Protein AF-A0A7R8VAT2-F1 (afdb_monomer)

Organism: Timema douglasi (NCBI:txid61478)

Solvent-accessible surface area (backbone atoms only — not comparable to full-atom values): 6509 Å² total; per-residue (Å²): 138,81,87,74,85,66,97,83,66,79,67,98,70,76,67,82,84,64,79,80,82,80,63,100,63,87,84,79,78,52,72,65,64,54,49,73,62,39,42,89,50,66,66,64,44,49,54,51,43,63,74,72,42,71,65,41,35,48,28,36,71,84,59,69,94,75,76,24,61,41,80,32,76,43,80,85,53,37,64,59,50,51,47,52,32,46,53,76,45,54,82,82,42,102,76,48,31,28,77,107

Nearest PDB structures (foldseek):
  3jrx-assembly1_A  TM=8.462E-01  e=5.894E-07  Homo sapiens
  2hjw-assembly1_A  TM=8.481E-01  e=8.189E-07  Homo sapiens
  2yl2-assembly1_A  TM=9.147E-01  e=4.530E-06  Homo sapiens
  5csk-assembly1_B  TM=9.604E-01  e=1.688E-05  Saccharomyces cerevisiae S288C
  1w96-assembly3_C  TM=9.505E-01  e=1.803E-05  Saccharomyces cerevisiae

Radius of gyration: 15.54 Å; Cα contacts (8 Å, |Δi|>4): 96; chains: 1; bounding box: 34×31×36 Å

Sequence (100 aa):
MRWLPLPNRKPAFTTSDLKAHYSGKKIKISSELYKKGCISSIEDGLIAAQKIGFPVMIKASEGGGGKGIRKVEGPEEFPNLFRQVILIFALYMNKNIRFL

Foldseek 3Di:
DDDDDDDDDDDPDDVVPDDDDDDPDDDDDDPVNVVVQWDDDLVVVLVVCVVVDDFWKKAWPDDDDPQQIDTRGDSVCSVVNNVSNCVSPVVDDPGTIHID

Structure (mmCIF, N/CA/C/O backbone):
data_AF-A0A7R8VAT2-F1
#
_entry.id   AF-A0A7R8VAT2-F1
#
loop_
_atom_site.group_PDB
_atom_site.id
_atom_site.type_symbol
_atom_site.label_atom_id
_atom_site.label_alt_id
_atom_site.label_comp_id
_atom_site.label_asym_id
_atom_site.label_entity_id
_atom_site.label_seq_id
_atom_site.pdbx_PDB_ins_code
_atom_site.Cartn_x
_atom_site.Cartn_y
_atom_site.Cartn_z
_atom_site.occupancy
_atom_site.B_iso_or_equiv
_atom_site.auth_seq_id
_atom_site.auth_comp_id
_atom_site.auth_asym_id
_atom_site.auth_atom_id
_atom_site.pdbx_PDB_model_num
ATOM 1 N N . MET A 1 1 ? 5.753 17.909 -2.877 1.00 31.02 1 MET A N 1
ATOM 2 C CA . MET A 1 1 ? 5.540 17.466 -4.273 1.00 31.02 1 MET A CA 1
ATOM 3 C C . MET A 1 1 ? 4.095 17.768 -4.647 1.00 31.02 1 MET A C 1
ATOM 5 O O . MET A 1 1 ? 3.198 17.177 -4.061 1.00 31.02 1 MET A O 1
ATOM 9 N N . ARG A 1 2 ? 3.860 18.769 -5.501 1.00 24.11 2 ARG A N 1
ATOM 10 C CA . ARG A 1 2 ? 2.521 19.236 -5.893 1.00 24.11 2 ARG A CA 1
ATOM 11 C C . ARG A 1 2 ? 2.188 18.557 -7.229 1.00 24.11 2 ARG A C 1
ATOM 13 O O . ARG A 1 2 ? 2.932 18.738 -8.184 1.00 24.11 2 ARG A O 1
ATOM 20 N N . TRP A 1 3 ? 1.158 17.713 -7.268 1.00 32.03 3 TRP A N 1
ATOM 21 C CA . TRP A 1 3 ? 0.699 17.079 -8.509 1.00 32.03 3 TRP A CA 1
ATOM 22 C C . TRP A 1 3 ? 0.027 18.144 -9.382 1.00 32.03 3 TRP A C 1
ATOM 24 O O . TRP A 1 3 ? -0.988 18.708 -8.979 1.00 32.03 3 TRP A O 1
ATOM 34 N N . LEU A 1 4 ? 0.607 18.442 -10.544 1.00 35.88 4 LEU A N 1
ATOM 35 C CA . LEU A 1 4 ? -0.053 19.232 -11.582 1.00 35.88 4 LEU A CA 1
ATOM 36 C C . LEU A 1 4 ? -0.870 18.278 -12.470 1.00 35.88 4 LEU A C 1
ATOM 38 O O . LEU A 1 4 ? -0.339 17.238 -12.869 1.00 35.88 4 LEU A O 1
ATOM 42 N N . PRO A 1 5 ? -2.143 18.581 -12.773 1.00 43.69 5 PRO A N 1
ATOM 43 C CA . PRO A 1 5 ? -2.926 17.774 -13.700 1.00 43.69 5 PRO A CA 1
ATOM 44 C C . PRO A 1 5 ? -2.337 17.876 -15.118 1.00 43.69 5 PRO A C 1
ATOM 46 O O . PRO A 1 5 ? -2.069 18.972 -15.608 1.00 43.69 5 PRO A O 1
ATOM 49 N N . LEU A 1 6 ? -2.121 16.729 -15.772 1.00 50.25 6 LEU A N 1
ATOM 50 C CA . LEU A 1 6 ? -1.694 16.671 -17.174 1.00 50.25 6 LEU A CA 1
ATOM 51 C C . LEU A 1 6 ? -2.895 16.949 -18.098 1.00 50.25 6 LEU A C 1
ATOM 53 O O . LEU A 1 6 ? -3.964 16.380 -17.870 1.00 50.25 6 LEU A O 1
ATOM 57 N N . PRO A 1 7 ? -2.730 17.756 -19.161 1.00 49.56 7 PRO A N 1
ATOM 58 C CA . PRO A 1 7 ? -3.843 18.367 -19.894 1.00 49.56 7 PRO A CA 1
ATOM 59 C C . PRO A 1 7 ? -4.760 17.400 -20.666 1.00 49.56 7 PRO A C 1
ATOM 61 O O . PRO A 1 7 ? -5.869 17.793 -21.000 1.00 49.56 7 PRO A O 1
ATOM 64 N N . ASN A 1 8 ? -4.360 16.142 -20.915 1.00 47.94 8 ASN A N 1
ATOM 65 C CA . ASN A 1 8 ? -5.059 15.251 -21.862 1.00 47.94 8 ASN A CA 1
ATOM 66 C C . ASN A 1 8 ? -5.356 13.821 -21.356 1.00 47.94 8 ASN A C 1
ATOM 68 O O . ASN A 1 8 ? -5.619 12.929 -22.161 1.00 47.94 8 ASN A O 1
ATOM 72 N N . ARG A 1 9 ? -5.348 13.558 -20.042 1.00 46.47 9 ARG A N 1
ATOM 73 C CA . ARG A 1 9 ? -5.852 12.280 -19.494 1.00 46.47 9 ARG A CA 1
ATOM 74 C C . ARG A 1 9 ? -7.201 12.503 -18.823 1.00 46.47 9 ARG A C 1
ATOM 76 O O . ARG A 1 9 ? -7.269 13.166 -17.793 1.00 46.47 9 ARG A O 1
ATOM 83 N N . LYS A 1 10 ? -8.267 11.905 -19.369 1.00 44.06 10 LYS A N 1
ATOM 84 C CA . LYS A 1 10 ? -9.522 11.759 -18.620 1.00 44.06 10 LYS A CA 1
ATOM 85 C C . LYS A 1 10 ? -9.217 10.911 -17.374 1.00 44.06 10 LYS A C 1
ATOM 87 O O . LYS A 1 10 ? -8.669 9.818 -17.535 1.00 44.06 10 LYS A O 1
ATOM 92 N N . PRO A 1 11 ? -9.507 11.381 -16.150 1.00 46.09 11 PRO A N 1
ATOM 93 C CA . PRO A 1 11 ? -9.397 10.537 -14.969 1.00 46.09 11 PRO A CA 1
ATOM 94 C C . PRO A 1 11 ? -10.331 9.334 -15.152 1.00 46.09 11 PRO A C 1
ATOM 96 O O . PRO A 1 11 ? -11.508 9.507 -15.462 1.0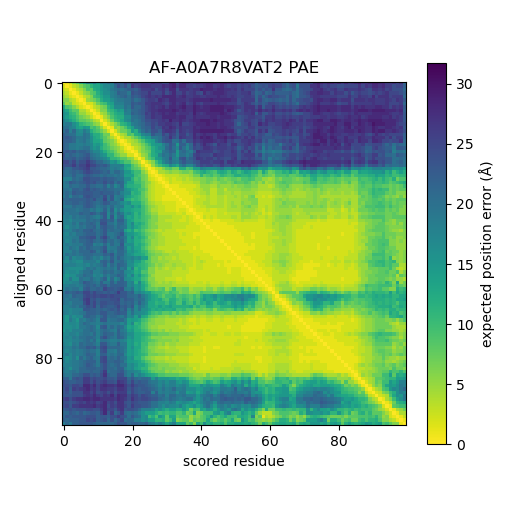0 46.09 11 PRO A O 1
ATOM 99 N N . ALA A 1 12 ? -9.803 8.118 -14.989 1.00 49.06 12 ALA A N 1
ATOM 100 C CA . ALA A 1 12 ? -10.507 6.861 -15.276 1.00 49.06 12 ALA A CA 1
ATOM 101 C C . ALA A 1 12 ? -11.734 6.590 -14.375 1.00 49.06 12 ALA A C 1
ATOM 103 O O . ALA A 1 12 ? -12.406 5.582 -14.543 1.00 49.06 12 ALA A O 1
ATOM 104 N N . PHE A 1 13 ? -12.069 7.503 -13.463 1.00 46.19 13 PHE A N 1
ATOM 105 C CA . PHE A 1 13 ? -13.313 7.517 -12.702 1.00 46.19 13 PHE A CA 1
ATOM 106 C C . PHE A 1 13 ? -13.772 8.969 -12.566 1.00 46.19 13 PHE A C 1
ATOM 108 O O . PHE A 1 13 ? -13.294 9.704 -11.704 1.00 46.19 13 PHE A O 1
ATOM 115 N N . THR A 1 14 ? -14.680 9.414 -13.435 1.00 41.31 14 THR A N 1
ATOM 116 C CA . THR A 1 14 ? -15.390 10.674 -13.187 1.00 41.31 14 THR A CA 1
ATOM 117 C C . THR A 1 14 ? -16.536 10.342 -12.238 1.00 41.31 14 THR A C 1
ATOM 119 O O . THR A 1 14 ? -17.504 9.704 -12.632 1.00 41.31 14 THR A O 1
ATOM 122 N N . THR A 1 15 ? -16.426 10.732 -10.968 1.00 43.38 15 THR A N 1
ATOM 123 C CA . THR A 1 15 ? -17.506 10.622 -9.972 1.00 43.38 15 THR A CA 1
ATOM 124 C C . THR A 1 15 ? -18.595 11.676 -10.222 1.00 43.38 15 THR A C 1
ATOM 126 O O . THR A 1 15 ? -19.032 12.342 -9.286 1.00 43.38 15 THR A O 1
ATOM 129 N N . SER A 1 16 ? -18.992 11.904 -11.479 1.00 53.97 16 SER A N 1
ATOM 130 C CA . SER A 1 16 ? -19.989 12.924 -11.842 1.00 53.97 16 SER A CA 1
ATOM 131 C C . SER A 1 16 ? -21.362 12.631 -11.239 1.00 53.97 16 SER A C 1
ATOM 133 O O . SER A 1 16 ? -22.111 13.562 -10.954 1.00 53.97 16 SER A O 1
ATOM 135 N N . ASP A 1 17 ? -21.648 11.358 -10.961 1.00 48.03 17 ASP A N 1
ATOM 136 C CA . ASP A 1 17 ? -22.978 10.918 -10.531 1.00 48.03 17 ASP A CA 1
ATOM 137 C C . ASP A 1 17 ? -23.077 10.692 -9.013 1.00 48.03 17 ASP A C 1
ATOM 139 O O . ASP A 1 17 ? -24.160 10.480 -8.471 1.00 48.03 17 ASP A O 1
ATOM 143 N N . LEU A 1 18 ? -21.959 10.794 -8.285 1.00 46.00 18 LEU A N 1
ATOM 144 C CA . LEU A 1 18 ? -21.928 10.671 -6.828 1.00 46.00 18 LEU A CA 1
ATOM 145 C C . LEU A 1 18 ? -21.937 12.061 -6.186 1.00 46.00 18 LEU A C 1
ATOM 147 O O . LEU A 1 18 ? -20.906 12.592 -5.773 1.00 46.00 18 LEU A O 1
ATOM 151 N N . LYS A 1 19 ? -23.127 12.657 -6.071 1.00 47.66 19 LYS A N 1
ATOM 152 C CA . LYS A 1 19 ? -23.327 13.848 -5.234 1.00 47.66 19 LYS A CA 1
ATOM 153 C C . LYS A 1 19 ? -23.381 13.437 -3.765 1.00 47.66 19 LYS A C 1
ATOM 155 O O . LYS A 1 19 ? -24.411 12.998 -3.261 1.00 47.66 19 LYS A O 1
ATOM 160 N N . ALA A 1 20 ? -22.267 13.597 -3.060 1.00 50.66 20 ALA A N 1
ATOM 161 C CA . ALA A 1 20 ? -22.255 13.477 -1.609 1.00 50.66 20 ALA A CA 1
ATOM 162 C C . ALA A 1 20 ? -22.982 14.685 -0.988 1.00 50.66 20 ALA A C 1
ATOM 164 O O . ALA A 1 20 ? -22.486 15.811 -1.016 1.00 50.66 20 ALA A O 1
ATOM 165 N N . HIS A 1 21 ? -24.172 14.453 -0.430 1.00 45.88 21 HIS A N 1
ATOM 166 C CA . HIS A 1 21 ? -24.865 15.436 0.398 1.00 45.88 21 HIS A CA 1
ATOM 167 C C . HIS A 1 21 ? -24.225 15.462 1.789 1.00 45.88 21 HIS A C 1
ATOM 169 O O . HIS A 1 21 ? -24.463 14.585 2.619 1.00 45.88 21 HIS A O 1
ATOM 175 N N . TYR A 1 22 ? -23.411 16.481 2.049 1.00 50.09 22 TYR A N 1
ATOM 176 C CA . TYR A 1 22 ? -22.842 16.721 3.370 1.00 50.09 22 TYR A CA 1
ATOM 177 C C . TYR A 1 22 ? -23.819 17.558 4.200 1.00 50.09 22 TYR A C 1
ATOM 179 O O . TYR A 1 22 ? -23.856 18.780 4.090 1.00 50.09 22 TYR A O 1
ATOM 187 N N . SER A 1 23 ? -24.618 16.904 5.047 1.00 52.75 23 SER A N 1
ATOM 188 C CA . SER A 1 23 ? -25.153 17.576 6.236 1.00 52.75 23 SER A CA 1
ATOM 189 C C . SER A 1 23 ? -24.024 17.609 7.270 1.00 52.75 23 SER A C 1
ATOM 191 O O . SER A 1 23 ? -23.224 16.677 7.311 1.00 52.75 23 SER A O 1
ATOM 193 N N . GLY A 1 24 ? -23.902 18.669 8.072 1.00 56.59 24 GLY A N 1
ATOM 194 C CA . GLY A 1 24 ? -22.781 18.924 8.999 1.00 56.59 24 GLY A CA 1
ATOM 195 C C . GLY A 1 24 ? -22.545 17.891 10.120 1.00 56.59 24 GLY A C 1
ATOM 196 O O . GLY A 1 24 ? -21.974 18.221 11.156 1.00 56.59 24 GLY A O 1
ATOM 197 N N . LYS A 1 25 ? -22.978 16.640 9.955 1.00 57.72 25 LYS A N 1
ATOM 198 C CA . LYS A 1 25 ? -22.694 15.512 10.833 1.00 57.72 25 LYS A CA 1
ATOM 199 C C . LYS A 1 25 ? -21.426 14.789 10.388 1.00 57.72 25 LYS A C 1
ATOM 201 O O . LYS A 1 25 ? -21.286 14.352 9.252 1.00 57.72 25 LYS A O 1
ATOM 206 N N . LYS A 1 26 ? -20.526 14.607 11.350 1.00 65.19 26 LYS A N 1
ATOM 207 C CA . LYS A 1 26 ? -19.336 13.753 11.285 1.00 65.19 26 LYS A CA 1
ATOM 208 C C . LYS A 1 26 ? -19.685 12.402 10.639 1.00 65.19 26 LYS A C 1
ATOM 210 O O . LYS A 1 26 ? -20.373 11.587 11.252 1.00 65.19 26 LYS A O 1
ATOM 215 N N . ILE A 1 27 ? -19.217 12.166 9.415 1.00 79.75 27 ILE A N 1
ATOM 216 C CA . ILE A 1 27 ? -19.410 10.888 8.722 1.00 79.75 27 ILE A CA 1
ATOM 217 C C . ILE A 1 27 ? -18.462 9.872 9.359 1.00 79.75 27 ILE A C 1
ATOM 219 O O . ILE A 1 27 ? -17.241 10.017 9.292 1.00 79.75 27 ILE A O 1
ATOM 223 N N . LYS A 1 28 ? -19.023 8.856 10.018 1.00 79.31 28 LYS A N 1
ATOM 224 C CA . LYS A 1 28 ? -18.256 7.725 10.546 1.00 79.31 28 LYS A CA 1
ATOM 225 C C . LYS A 1 28 ? -18.258 6.604 9.513 1.00 79.31 28 LYS A C 1
ATOM 227 O O . LYS A 1 28 ? -19.314 6.092 9.159 1.00 79.31 28 LYS A O 1
ATOM 232 N N . ILE A 1 29 ? -17.073 6.216 9.057 1.00 80.12 29 ILE A N 1
ATOM 233 C CA . ILE A 1 29 ? -16.880 5.021 8.231 1.00 80.12 29 ILE A CA 1
ATOM 234 C C . ILE A 1 29 ? -16.835 3.816 9.175 1.00 80.12 29 ILE A C 1
ATOM 236 O O . ILE A 1 29 ? -16.093 3.839 10.159 1.00 80.12 29 ILE A O 1
ATOM 240 N N . SER A 1 30 ? -17.631 2.777 8.905 1.00 86.19 30 SER A N 1
ATOM 241 C CA . SER A 1 30 ? -17.576 1.546 9.697 1.00 86.19 30 SER A CA 1
ATOM 242 C C . SER A 1 30 ? -16.225 0.849 9.513 1.00 86.19 30 SER A C 1
ATOM 244 O O . SER A 1 30 ? -15.604 0.910 8.449 1.00 86.19 30 SER A O 1
ATOM 246 N N . SER A 1 31 ? -15.759 0.160 10.550 1.00 80.31 31 SER A N 1
ATOM 247 C CA . SER A 1 31 ? -14.503 -0.598 10.518 1.00 80.31 31 SER A CA 1
ATOM 248 C C . SER A 1 31 ? -14.505 -1.679 9.433 1.00 80.31 31 SER A C 1
ATOM 250 O O . SER A 1 31 ? -13.474 -1.928 8.813 1.00 80.31 31 SER A O 1
ATOM 252 N N . GLU A 1 32 ? -15.658 -2.280 9.147 1.00 81.56 32 GLU A N 1
ATOM 253 C CA . GLU A 1 32 ? -15.811 -3.243 8.055 1.00 81.56 32 GLU A CA 1
ATOM 254 C C . GLU A 1 32 ? -15.643 -2.585 6.677 1.00 81.56 32 GLU A C 1
ATOM 256 O O . GLU A 1 32 ? -14.873 -3.073 5.850 1.00 81.56 32 GLU A O 1
ATOM 261 N N . LEU A 1 33 ? -16.294 -1.438 6.442 1.00 80.69 33 LEU A N 1
ATOM 262 C CA . LEU A 1 33 ? -16.160 -0.695 5.186 1.00 80.69 33 LEU A CA 1
ATOM 263 C C . LEU A 1 33 ? -14.721 -0.201 4.983 1.00 80.69 33 LEU A C 1
ATOM 265 O O . LEU A 1 33 ? -14.192 -0.253 3.876 1.00 80.69 33 LEU A O 1
ATOM 269 N N . TYR A 1 34 ? -14.056 0.212 6.065 1.00 76.12 34 TYR A N 1
ATOM 270 C CA . TYR A 1 34 ? -12.639 0.564 6.047 1.00 76.12 34 TYR A CA 1
ATOM 271 C C . TYR A 1 34 ? -11.758 -0.626 5.633 1.00 76.12 34 TYR A C 1
ATOM 273 O O . TYR A 1 34 ? -10.855 -0.451 4.814 1.00 76.12 34 TYR A O 1
ATOM 281 N N . LYS A 1 35 ? -12.013 -1.828 6.168 1.00 77.75 35 LYS A N 1
ATOM 282 C CA . LYS A 1 35 ? -11.261 -3.046 5.824 1.00 77.75 35 LYS A CA 1
ATOM 283 C C . LYS A 1 35 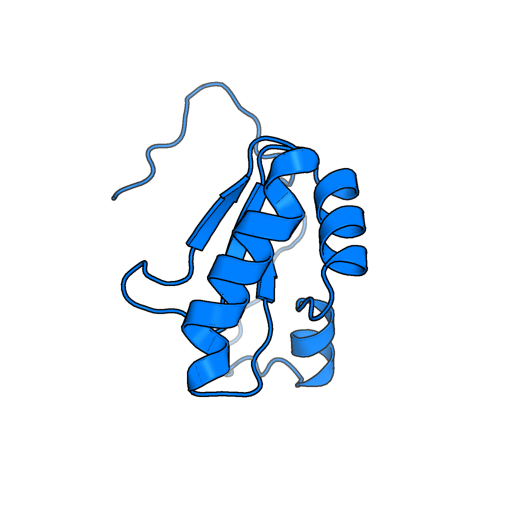? -11.483 -3.487 4.376 1.00 77.75 35 LYS A C 1
ATOM 285 O O . LYS A 1 35 ? -10.540 -3.949 3.756 1.00 77.75 35 LYS A O 1
ATOM 290 N N . LYS A 1 36 ? -12.674 -3.276 3.806 1.00 79.88 36 LYS A N 1
ATOM 291 C CA . LYS A 1 36 ? -12.943 -3.566 2.381 1.00 79.88 36 LYS A CA 1
ATOM 292 C C . LYS A 1 36 ? -12.093 -2.727 1.422 1.00 79.88 36 LYS A C 1
ATOM 294 O O . LYS A 1 36 ? -11.793 -3.174 0.325 1.00 79.88 36 LYS A O 1
ATOM 299 N N . GLY A 1 37 ? -11.692 -1.523 1.833 1.00 78.62 37 GLY A N 1
ATOM 300 C CA . GLY A 1 37 ? -10.767 -0.676 1.073 1.00 78.62 37 GLY A CA 1
ATOM 301 C C . GLY A 1 37 ? -9.287 -0.975 1.327 1.00 78.62 37 GLY A C 1
ATOM 302 O O . GLY A 1 37 ? -8.437 -0.214 0.872 1.00 78.62 37 GLY A O 1
ATOM 303 N N . CYS A 1 38 ? -8.980 -2.015 2.102 1.00 81.69 38 CYS A N 1
ATOM 304 C CA . CYS A 1 38 ? -7.646 -2.368 2.554 1.00 81.69 38 CYS A CA 1
ATOM 305 C C . CYS A 1 38 ? -7.231 -3.739 2.020 1.00 81.69 38 CYS A C 1
ATOM 307 O O . CYS A 1 38 ? -8.053 -4.639 1.893 1.00 81.69 38 CYS A O 1
ATOM 309 N N . ILE A 1 39 ? -5.937 -3.901 1.770 1.00 84.94 39 ILE A N 1
ATOM 310 C CA . ILE A 1 39 ? -5.338 -5.142 1.288 1.00 84.94 39 ILE A CA 1
ATOM 311 C C . ILE A 1 39 ? -4.226 -5.552 2.245 1.00 84.94 39 ILE A C 1
ATOM 313 O O . ILE A 1 39 ? -3.436 -4.716 2.693 1.00 84.94 39 ILE A O 1
ATOM 317 N N . SER A 1 40 ? -4.197 -6.841 2.574 1.00 81.38 40 SER A N 1
ATOM 318 C CA . SER A 1 40 ? -3.285 -7.432 3.557 1.00 81.38 40 SER A CA 1
ATOM 319 C C . SER A 1 40 ? -2.373 -8.518 2.982 1.00 81.38 40 SER A C 1
ATOM 321 O O . SER A 1 40 ? -1.402 -8.880 3.638 1.00 81.38 40 SER A O 1
ATOM 323 N N . SER A 1 41 ? -2.651 -9.024 1.777 1.00 86.88 41 SER A N 1
ATOM 324 C CA . SER A 1 41 ? -1.852 -10.054 1.100 1.00 86.88 41 SER A CA 1
ATOM 325 C C . SER A 1 41 ? -1.256 -9.519 -0.207 1.00 86.88 41 SER A C 1
ATOM 327 O O . SER A 1 41 ? -1.767 -8.558 -0.794 1.00 86.88 41 SER A O 1
ATOM 329 N N . ILE A 1 42 ? -0.154 -10.123 -0.658 1.00 89.56 42 ILE A N 1
ATOM 330 C CA . ILE A 1 42 ? 0.479 -9.757 -1.934 1.00 89.56 42 ILE A CA 1
ATOM 331 C C . ILE A 1 42 ? -0.425 -10.185 -3.089 1.00 89.56 42 ILE A C 1
ATOM 333 O O . ILE A 1 42 ? -0.557 -9.455 -4.066 1.00 89.56 42 ILE A O 1
ATOM 337 N N . GLU A 1 43 ? -1.061 -11.342 -2.954 1.00 91.19 43 GLU A N 1
ATOM 338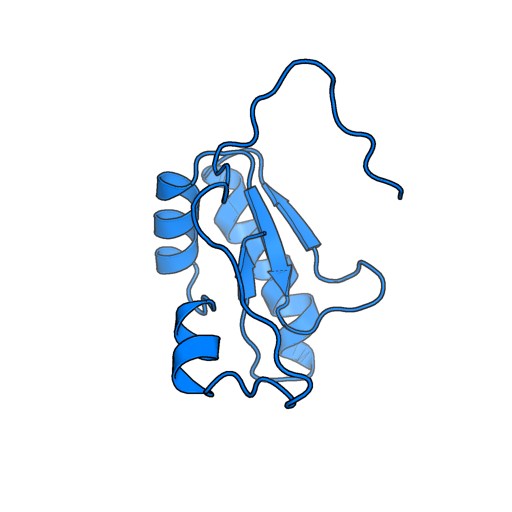 C CA . GLU A 1 43 ? -1.912 -11.981 -3.948 1.00 91.19 43 GLU A CA 1
ATOM 339 C C . GLU A 1 43 ? -3.147 -11.120 -4.240 1.00 91.19 43 GLU A C 1
ATOM 341 O O . GLU A 1 43 ? -3.373 -10.741 -5.391 1.00 91.19 43 GLU A O 1
ATOM 346 N N . ASP A 1 44 ? -3.881 -10.706 -3.200 1.00 89.06 44 ASP A N 1
ATOM 347 C CA . ASP A 1 44 ? -5.033 -9.806 -3.351 1.00 89.06 44 ASP A CA 1
ATOM 348 C C . ASP A 1 44 ? -4.594 -8.440 -3.895 1.00 89.06 44 ASP A C 1
ATOM 350 O O . ASP A 1 44 ? -5.293 -7.816 -4.698 1.00 89.06 44 ASP A O 1
ATOM 354 N N . GLY A 1 45 ? -3.403 -7.986 -3.492 1.00 89.25 45 GLY A N 1
ATOM 355 C CA . GLY A 1 45 ? -2.781 -6.771 -4.003 1.00 89.25 45 GLY A CA 1
ATOM 356 C C . GLY A 1 45 ? -2.508 -6.830 -5.499 1.00 89.25 45 GLY A C 1
ATOM 357 O O . GLY A 1 45 ? -2.828 -5.883 -6.216 1.00 89.25 45 GLY A O 1
ATOM 358 N N . LEU A 1 46 ? -1.963 -7.945 -5.978 1.00 92.12 46 LEU A N 1
ATOM 359 C CA . LEU A 1 46 ? -1.645 -8.155 -7.382 1.00 92.12 46 LEU A CA 1
ATOM 360 C C . LEU A 1 46 ? -2.923 -8.250 -8.225 1.00 92.12 46 LEU A C 1
ATOM 362 O O . LEU A 1 46 ? -2.996 -7.629 -9.283 1.00 92.12 46 LEU A O 1
ATOM 366 N N . ILE A 1 47 ? -3.945 -8.968 -7.741 1.00 92.69 47 ILE A N 1
ATOM 367 C CA . ILE A 1 47 ? -5.258 -9.067 -8.400 1.00 92.69 47 ILE A CA 1
ATOM 368 C C . ILE A 1 47 ? -5.893 -7.677 -8.527 1.00 92.69 47 ILE A C 1
ATOM 370 O O . ILE A 1 47 ? -6.355 -7.291 -9.603 1.00 92.69 47 ILE A O 1
ATOM 374 N N . ALA A 1 48 ? -5.881 -6.893 -7.447 1.00 89.62 48 ALA A N 1
ATOM 375 C CA . ALA A 1 48 ? -6.395 -5.529 -7.465 1.00 89.62 48 ALA A CA 1
ATOM 376 C C . ALA A 1 48 ? -5.584 -4.618 -8.403 1.00 89.62 48 ALA A C 1
ATOM 378 O O . ALA A 1 48 ? -6.178 -3.865 -9.172 1.00 89.62 48 ALA A O 1
ATOM 379 N N . ALA A 1 49 ? -4.250 -4.715 -8.399 1.00 90.88 49 ALA A N 1
ATOM 380 C CA . ALA A 1 49 ? -3.386 -3.934 -9.283 1.00 90.88 49 ALA A CA 1
ATOM 381 C C . ALA A 1 49 ? -3.617 -4.264 -10.766 1.00 90.88 49 ALA A C 1
ATOM 383 O O . ALA A 1 49 ? -3.706 -3.352 -11.584 1.00 90.88 49 ALA A O 1
ATOM 384 N N . GLN A 1 50 ? -3.792 -5.543 -11.110 1.00 92.7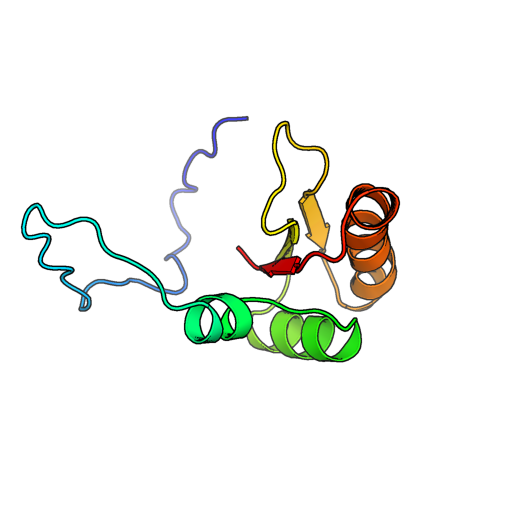5 50 GLN A N 1
ATOM 385 C CA . GLN A 1 50 ? -4.136 -5.966 -12.471 1.00 92.75 50 GLN A CA 1
ATOM 386 C C . GLN A 1 50 ? -5.515 -5.457 -12.899 1.00 92.75 50 GLN A C 1
ATOM 388 O O . GLN A 1 50 ? -5.679 -5.010 -14.030 1.00 92.75 50 GLN A O 1
ATOM 393 N N . LYS A 1 51 ? -6.495 -5.469 -11.987 1.00 92.94 51 LYS A N 1
ATOM 394 C CA . LYS A 1 51 ? -7.840 -4.943 -12.253 1.00 92.94 51 LYS A CA 1
ATOM 395 C C . LYS A 1 51 ? -7.848 -3.426 -12.472 1.00 92.94 51 LYS A C 1
ATOM 397 O O . LYS A 1 51 ? -8.632 -2.939 -13.279 1.00 92.94 51 LYS A O 1
ATOM 402 N N . ILE A 1 52 ? -7.015 -2.687 -11.736 1.00 92.25 52 ILE A N 1
ATOM 403 C CA . ILE A 1 52 ? -6.867 -1.229 -11.876 1.00 92.25 52 ILE A CA 1
ATOM 404 C C . ILE A 1 52 ? -6.075 -0.880 -13.146 1.00 92.25 52 ILE A C 1
ATOM 406 O O . ILE A 1 52 ? -6.407 0.088 -13.827 1.00 92.25 52 ILE A O 1
ATOM 410 N N . GLY A 1 53 ? -5.060 -1.680 -13.470 1.00 90.81 53 GLY A N 1
ATOM 411 C CA . GLY A 1 53 ? -4.098 -1.414 -14.532 1.00 90.81 53 GLY A CA 1
ATOM 412 C C . GLY A 1 53 ? -2.888 -0.626 -14.024 1.00 90.81 53 GLY A C 1
ATOM 413 O O . GLY A 1 53 ? -3.004 0.283 -13.203 1.00 90.81 53 GLY A O 1
ATOM 414 N N . PHE A 1 54 ? -1.705 -0.985 -14.518 1.00 89.94 54 PHE A N 1
ATOM 415 C CA . PHE A 1 54 ? -0.454 -0.314 -14.167 1.00 89.94 54 PHE A CA 1
ATOM 416 C C . PHE A 1 54 ? -0.270 1.008 -14.950 1.00 89.94 54 PHE A C 1
ATOM 418 O O . PHE A 1 54 ? -0.763 1.127 -16.076 1.00 89.94 54 PHE A O 1
ATOM 425 N N . PRO A 1 55 ? 0.456 2.005 -14.401 1.00 93.75 55 PRO A N 1
ATOM 426 C CA . PRO A 1 55 ? 1.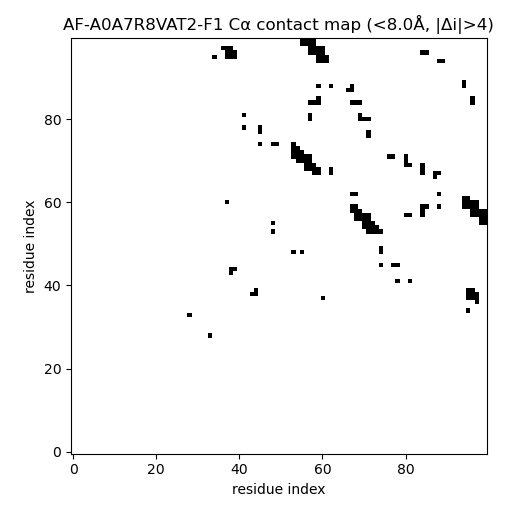119 1.987 -13.097 1.00 93.75 55 PRO A CA 1
ATOM 427 C C . PRO A 1 55 ? 0.165 2.236 -11.923 1.00 93.75 55 PRO A C 1
ATOM 429 O O . PRO A 1 55 ? -0.754 3.048 -12.020 1.00 93.75 55 PRO A O 1
ATOM 432 N N . VAL A 1 56 ? 0.446 1.595 -10.784 1.00 93.00 56 VAL A N 1
ATOM 433 C CA . VAL A 1 56 ? -0.328 1.747 -9.537 1.00 93.00 56 VAL A CA 1
ATOM 434 C C . VAL A 1 56 ? 0.517 2.344 -8.413 1.00 93.00 56 VAL A C 1
ATOM 436 O O . VAL A 1 56 ? 1.738 2.177 -8.376 1.00 93.00 56 VAL A O 1
ATOM 439 N N . MET A 1 57 ? -0.129 3.020 -7.460 1.00 90.88 57 MET A N 1
ATOM 4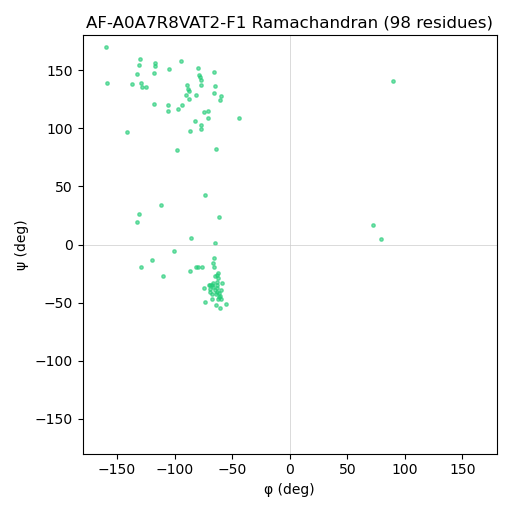40 C CA . MET A 1 57 ? 0.525 3.503 -6.242 1.00 90.88 57 MET A CA 1
ATOM 441 C C . MET A 1 57 ? 0.128 2.642 -5.043 1.00 90.88 57 MET A C 1
ATOM 443 O O . MET A 1 57 ? -1.037 2.599 -4.653 1.00 90.88 57 MET A O 1
ATOM 447 N N . ILE A 1 58 ? 1.111 2.018 -4.401 1.00 89.31 58 ILE A N 1
ATOM 448 C CA . ILE A 1 58 ? 0.931 1.326 -3.124 1.00 89.31 58 ILE A CA 1
ATOM 449 C C . ILE A 1 58 ? 1.133 2.345 -2.005 1.00 89.31 58 ILE A C 1
ATOM 451 O O . ILE A 1 58 ? 2.184 2.989 -1.948 1.00 89.31 58 ILE A O 1
ATOM 455 N N . LYS A 1 59 ? 0.154 2.493 -1.105 1.00 85.38 59 LYS A N 1
ATOM 456 C CA . LYS A 1 59 ? 0.242 3.377 0.065 1.00 85.38 59 LYS A CA 1
ATOM 457 C C . LYS A 1 59 ? -0.140 2.658 1.354 1.00 85.38 59 LYS A C 1
ATOM 459 O O . LYS A 1 59 ? -1.129 1.934 1.411 1.00 85.38 59 LYS A O 1
ATOM 464 N N . ALA A 1 60 ? 0.601 2.918 2.424 1.00 83.19 60 ALA A N 1
ATOM 465 C CA . ALA A 1 60 ? 0.190 2.528 3.768 1.00 83.19 60 ALA A CA 1
ATOM 466 C C . ALA A 1 60 ? -1.085 3.290 4.173 1.00 83.19 60 ALA A C 1
ATOM 468 O O . ALA A 1 60 ? -1.178 4.502 3.956 1.00 83.19 60 ALA A O 1
ATOM 469 N N . SER A 1 61 ? -2.054 2.603 4.788 1.00 73.25 61 SER A N 1
ATOM 470 C CA . SER A 1 61 ? -3.350 3.201 5.148 1.00 73.25 61 SER A CA 1
ATOM 471 C C . SER A 1 61 ? -3.250 4.302 6.213 1.00 73.25 61 SER A C 1
ATOM 473 O O . SER A 1 61 ? -4.164 5.114 6.344 1.00 73.25 61 SER A O 1
ATOM 475 N N . GLU A 1 62 ? -2.144 4.331 6.959 1.00 72.50 62 GLU A N 1
ATOM 476 C CA . GLU A 1 62 ? -1.876 5.264 8.060 1.00 72.50 62 GLU A CA 1
ATOM 477 C C . GLU A 1 62 ? -0.488 5.920 7.941 1.00 72.50 62 GLU A C 1
ATOM 479 O O . GLU A 1 62 ? 0.135 6.301 8.932 1.00 72.50 62 GLU A O 1
ATOM 484 N N . GLY A 1 63 ? 0.033 6.030 6.716 1.00 62.78 63 GLY A N 1
ATOM 485 C CA . GLY A 1 63 ? 1.326 6.661 6.464 1.00 62.78 63 GLY A CA 1
ATOM 486 C C . GLY A 1 63 ? 1.291 8.191 6.504 1.00 62.78 63 GLY A C 1
ATOM 487 O O . GLY A 1 63 ? 0.377 8.817 5.974 1.00 62.78 63 GLY A O 1
ATOM 488 N N . GLY A 1 64 ? 2.341 8.797 7.066 1.00 63.97 64 GLY A N 1
ATOM 489 C CA . GLY A 1 64 ? 2.613 10.239 7.031 1.00 63.97 64 GLY A CA 1
ATOM 490 C C . GLY A 1 64 ? 4.060 10.526 6.609 1.00 63.97 64 GLY A C 1
ATOM 491 O O . GLY A 1 64 ? 4.936 9.675 6.751 1.00 63.97 64 GLY A O 1
ATOM 492 N N . GLY A 1 65 ? 4.326 11.703 6.035 1.00 73.50 65 GLY A N 1
ATOM 493 C CA . GLY A 1 65 ? 5.695 12.136 5.697 1.00 73.50 65 GLY A CA 1
ATOM 494 C C . GLY A 1 65 ? 6.362 11.419 4.512 1.00 73.50 65 GLY A C 1
ATOM 495 O O . GLY A 1 65 ? 7.578 11.476 4.375 1.00 73.50 65 GLY A O 1
ATOM 496 N N . GLY A 1 66 ? 5.595 10.729 3.658 1.00 68.38 66 GLY A N 1
ATOM 497 C CA . GLY A 1 66 ? 6.091 10.160 2.394 1.00 68.38 66 GLY A CA 1
ATOM 498 C C . GLY A 1 66 ? 6.867 8.839 2.495 1.00 68.38 66 GLY A C 1
ATOM 499 O O . GLY A 1 66 ? 7.346 8.348 1.480 1.00 68.38 66 GLY A O 1
ATOM 500 N N . LYS A 1 67 ? 6.976 8.221 3.679 1.00 71.69 67 LYS A N 1
ATOM 501 C CA . LYS A 1 67 ? 7.788 7.000 3.869 1.00 71.69 67 LYS A CA 1
ATOM 502 C C . LYS A 1 67 ? 7.095 5.694 3.440 1.00 71.69 67 LYS A C 1
ATOM 504 O O . LYS A 1 67 ? 7.774 4.713 3.155 1.00 71.69 67 LYS A O 1
ATOM 509 N N . GLY A 1 68 ? 5.766 5.690 3.322 1.00 79.00 68 GLY A N 1
ATOM 510 C CA . GLY A 1 68 ? 4.943 4.502 3.038 1.00 79.00 68 GLY A CA 1
ATOM 511 C C . GLY A 1 68 ? 4.269 4.488 1.673 1.0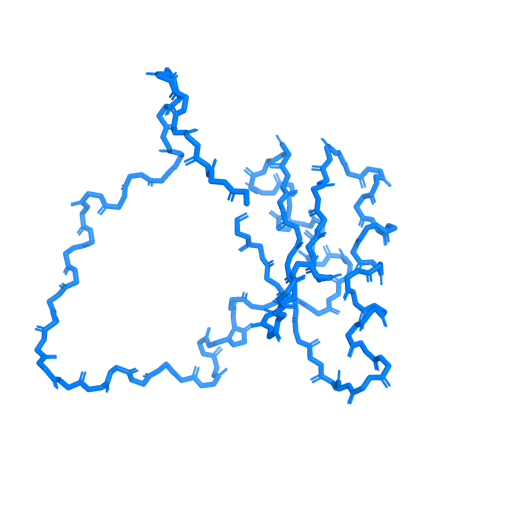0 79.00 68 GLY A C 1
ATOM 512 O O . GLY A 1 68 ? 3.130 4.044 1.586 1.00 79.00 68 GLY A O 1
ATOM 513 N N . ILE A 1 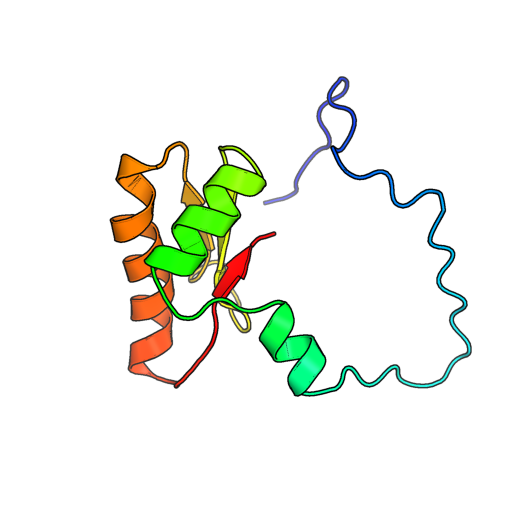69 ? 4.909 5.043 0.642 1.00 86.19 69 ILE A N 1
ATOM 514 C CA . ILE A 1 69 ? 4.362 5.101 -0.719 1.00 86.19 69 ILE A CA 1
ATOM 515 C C . ILE A 1 69 ? 5.364 4.559 -1.736 1.00 86.19 69 ILE A C 1
ATOM 517 O O . ILE A 1 69 ? 6.546 4.899 -1.672 1.00 86.19 69 ILE A O 1
ATOM 521 N N . ARG A 1 70 ? 4.902 3.734 -2.679 1.00 90.69 70 ARG A N 1
ATOM 522 C CA . ARG A 1 70 ? 5.692 3.239 -3.817 1.00 90.69 70 ARG A CA 1
ATOM 523 C C . ARG A 1 70 ? 4.869 3.292 -5.099 1.00 90.69 70 ARG A C 1
ATOM 525 O O . ARG A 1 70 ? 3.688 2.957 -5.076 1.00 90.69 70 ARG A O 1
ATOM 532 N N . LYS A 1 71 ? 5.491 3.728 -6.195 1.00 92.50 71 LYS A N 1
ATOM 533 C CA . LYS A 1 71 ? 4.944 3.599 -7.551 1.00 92.50 71 LYS A CA 1
ATOM 534 C C . LYS A 1 71 ? 5.397 2.259 -8.112 1.00 92.50 71 LYS A C 1
ATOM 536 O O . LYS A 1 71 ? 6.571 1.942 -7.975 1.00 92.50 71 LYS A O 1
ATOM 541 N N . VAL A 1 72 ? 4.481 1.514 -8.713 1.00 94.56 72 VAL A N 1
ATOM 542 C CA . VAL A 1 72 ? 4.745 0.220 -9.342 1.00 94.56 72 VAL A CA 1
ATOM 543 C C . VAL A 1 72 ? 4.414 0.342 -10.821 1.00 94.56 72 VAL A C 1
ATOM 545 O O . VAL A 1 72 ? 3.272 0.662 -11.156 1.00 94.56 72 VAL A O 1
ATOM 548 N N . GLU A 1 73 ? 5.390 0.104 -11.695 1.00 95.19 73 GLU A N 1
ATOM 549 C CA . GLU A 1 73 ? 5.189 0.213 -13.149 1.00 95.19 73 GLU A CA 1
ATOM 550 C C . GLU A 1 73 ? 4.649 -1.083 -13.765 1.00 95.19 73 GLU A C 1
ATOM 552 O O . GLU A 1 73 ? 4.010 -1.042 -14.813 1.00 95.19 73 GLU A O 1
ATOM 557 N N . GLY A 1 74 ? 4.856 -2.228 -13.107 1.00 93.00 74 GLY A N 1
ATOM 558 C CA . GLY A 1 74 ? 4.437 -3.526 -13.626 1.00 93.00 74 GLY A CA 1
ATOM 559 C C . GLY A 1 74 ? 4.312 -4.622 -12.562 1.00 93.00 74 GLY A C 1
ATOM 560 O O . GLY A 1 74 ? 4.732 -4.446 -11.416 1.00 93.00 74 GLY A O 1
ATOM 561 N N . PRO A 1 75 ? 3.732 -5.777 -12.929 1.00 94.06 75 PRO A N 1
ATOM 562 C CA . PRO A 1 75 ? 3.431 -6.860 -11.994 1.00 94.06 75 PRO A CA 1
ATOM 563 C C . PRO A 1 75 ? 4.678 -7.505 -11.380 1.00 94.06 75 PRO A C 1
ATOM 565 O O . PRO A 1 75 ? 4.607 -7.992 -10.256 1.00 94.06 75 PRO A O 1
ATOM 568 N N . GLU A 1 76 ? 5.820 -7.475 -12.067 1.00 94.81 76 GLU A N 1
ATOM 569 C CA . GLU A 1 76 ? 7.061 -8.096 -11.584 1.00 94.81 76 GLU A CA 1
ATOM 570 C C . GLU A 1 76 ? 7.667 -7.359 -10.381 1.00 94.81 76 GLU A C 1
ATOM 572 O O . GLU A 1 76 ? 8.179 -7.973 -9.445 1.00 94.81 76 GLU A O 1
ATOM 577 N N . GLU A 1 77 ? 7.543 -6.031 -10.350 1.00 93.31 77 GLU A N 1
ATOM 578 C CA . GLU A 1 77 ? 8.050 -5.196 -9.255 1.00 93.31 77 GLU A CA 1
ATOM 579 C C . GLU A 1 77 ? 7.115 -5.195 -8.038 1.00 93.31 77 GLU A C 1
ATOM 581 O O . GLU A 1 77 ? 7.521 -4.863 -6.916 1.00 93.31 77 GLU A O 1
ATOM 586 N N . PHE A 1 78 ? 5.850 -5.568 -8.252 1.00 93.00 78 PHE A N 1
ATOM 587 C CA . PHE A 1 78 ? 4.785 -5.445 -7.267 1.00 93.00 78 PHE A CA 1
ATOM 588 C C . PHE A 1 78 ? 5.105 -6.146 -5.935 1.00 93.00 78 PHE A C 1
ATOM 590 O O . PHE A 1 78 ? 5.028 -5.479 -4.899 1.00 93.00 78 PHE A O 1
ATOM 597 N N . PRO A 1 79 ? 5.522 -7.431 -5.892 1.00 92.44 79 PRO A N 1
ATOM 598 C CA . PRO A 1 79 ? 5.752 -8.125 -4.625 1.00 92.44 79 PRO A CA 1
ATOM 599 C C . PRO A 1 79 ? 6.879 -7.505 -3.795 1.00 92.44 79 PRO A C 1
ATOM 601 O O . PRO A 1 79 ? 6.842 -7.552 -2.564 1.00 92.44 79 PRO A O 1
ATOM 604 N N . ASN A 1 80 ? 7.897 -6.940 -4.446 1.00 91.75 80 ASN A N 1
ATOM 605 C CA . ASN A 1 80 ? 9.012 -6.297 -3.758 1.00 91.75 80 ASN A CA 1
ATOM 606 C C . ASN A 1 80 ? 8.576 -4.945 -3.172 1.00 91.75 80 ASN A C 1
ATOM 608 O O . ASN A 1 80 ? 8.744 -4.684 -1.981 1.00 91.75 80 ASN A O 1
ATOM 612 N N . LEU A 1 81 ? 7.933 -4.104 -3.986 1.00 91.12 81 LEU A N 1
ATOM 613 C CA . LEU A 1 81 ? 7.478 -2.776 -3.570 1.00 91.12 81 LEU A CA 1
ATOM 614 C C . LEU A 1 81 ? 6.352 -2.839 -2.530 1.00 91.12 81 LEU A C 1
ATOM 616 O O . LEU A 1 81 ? 6.335 -2.038 -1.594 1.00 91.12 81 LEU A O 1
ATOM 620 N N . PHE A 1 82 ? 5.462 -3.827 -2.630 1.00 89.06 82 PHE A N 1
ATOM 621 C CA . PHE A 1 82 ? 4.437 -4.096 -1.625 1.00 89.06 82 PHE A CA 1
ATOM 622 C C . PHE A 1 82 ? 5.057 -4.475 -0.279 1.00 89.06 82 PHE A C 1
ATOM 624 O O . PHE A 1 82 ? 4.709 -3.883 0.743 1.00 89.06 82 PHE A O 1
ATOM 631 N N . ARG A 1 83 ? 6.050 -5.379 -0.272 1.00 86.69 83 ARG A N 1
ATOM 632 C CA . ARG A 1 83 ? 6.799 -5.718 0.947 1.00 86.69 83 ARG A CA 1
ATOM 633 C C . ARG A 1 83 ? 7.505 -4.511 1.543 1.00 86.69 83 ARG A C 1
ATOM 635 O O . ARG A 1 83 ? 7.481 -4.374 2.754 1.00 86.69 83 ARG A O 1
ATOM 642 N N . GLN A 1 84 ? 8.081 -3.615 0.743 1.00 84.62 84 GLN A N 1
ATOM 643 C CA . GLN A 1 84 ? 8.696 -2.395 1.279 1.00 84.62 84 GLN A CA 1
ATOM 644 C C . GLN A 1 84 ? 7.679 -1.510 2.007 1.00 84.62 84 GLN A C 1
ATOM 646 O O . GLN A 1 84 ? 7.984 -0.981 3.074 1.00 84.62 84 GLN A O 1
ATOM 651 N N . VAL A 1 85 ? 6.468 -1.358 1.460 1.00 82.31 85 VAL A N 1
ATOM 652 C CA . VAL A 1 85 ? 5.410 -0.576 2.116 1.00 82.31 85 VAL A CA 1
ATOM 653 C C . VAL A 1 85 ? 4.900 -1.276 3.377 1.00 82.31 85 VAL A C 1
ATOM 655 O O . VAL A 1 85 ? 4.725 -0.597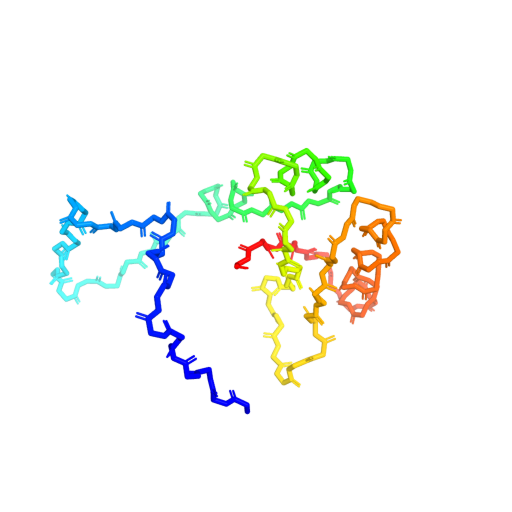 4.389 1.00 82.31 85 VAL A O 1
ATOM 658 N N . ILE A 1 86 ? 4.729 -2.607 3.354 1.00 75.69 86 ILE A N 1
ATOM 659 C CA . ILE A 1 86 ? 4.393 -3.386 4.557 1.00 75.69 86 ILE A CA 1
ATOM 660 C C . ILE A 1 86 ? 5.490 -3.226 5.599 1.00 75.69 86 ILE A C 1
ATOM 662 O O . ILE A 1 86 ? 5.199 -2.828 6.712 1.00 75.69 86 ILE A O 1
ATOM 666 N N . LEU A 1 87 ? 6.745 -3.512 5.265 1.00 63.16 87 LEU A N 1
ATOM 667 C CA . LEU A 1 87 ? 7.838 -3.675 6.222 1.00 63.16 87 LEU A CA 1
ATOM 668 C C . LEU A 1 87 ? 8.233 -2.357 6.897 1.00 63.16 87 LEU A C 1
ATOM 670 O O . LEU A 1 87 ? 8.512 -2.344 8.093 1.00 63.16 87 LEU A O 1
ATOM 674 N N . ILE A 1 88 ? 8.151 -1.236 6.170 1.00 58.38 88 ILE A N 1
ATOM 675 C CA . ILE A 1 88 ? 8.340 0.103 6.751 1.00 58.38 88 ILE A CA 1
ATOM 676 C C . ILE A 1 88 ? 7.277 0.411 7.825 1.00 58.38 88 ILE A C 1
ATOM 678 O O . ILE A 1 88 ? 7.537 1.217 8.714 1.00 58.38 88 ILE A O 1
ATOM 682 N N . PHE A 1 89 ? 6.105 -0.233 7.785 1.00 55.75 89 PHE A N 1
ATOM 683 C CA . PHE A 1 89 ? 5.005 0.005 8.730 1.00 55.75 89 PHE A CA 1
ATOM 684 C C . PHE A 1 89 ? 4.751 -1.151 9.718 1.00 55.75 89 PHE A C 1
ATOM 686 O O . PHE A 1 89 ? 4.304 -0.910 10.841 1.00 55.75 89 PHE A O 1
ATOM 693 N N . ALA A 1 90 ? 5.089 -2.385 9.348 1.00 51.28 90 ALA A N 1
ATOM 694 C CA . ALA A 1 90 ? 4.853 -3.606 10.115 1.00 51.28 90 ALA A CA 1
ATOM 695 C C . ALA A 1 90 ? 5.828 -3.773 11.285 1.00 51.28 90 ALA A C 1
ATOM 697 O O . ALA A 1 90 ? 5.499 -4.466 12.241 1.00 51.28 90 ALA A O 1
ATOM 698 N N . LEU A 1 91 ? 6.976 -3.084 11.274 1.00 48.56 91 LEU A N 1
ATOM 699 C CA . LEU A 1 91 ? 7.877 -3.057 12.433 1.00 48.56 91 LEU A CA 1
ATOM 700 C C . LEU A 1 91 ? 7.272 -2.359 13.664 1.00 48.56 91 LEU A C 1
ATOM 702 O O . LEU A 1 91 ? 7.831 -2.483 14.746 1.00 48.56 91 LEU A O 1
ATOM 706 N N . TYR A 1 92 ? 6.142 -1.655 13.530 1.00 46.44 92 TYR A N 1
ATOM 707 C CA . TYR A 1 92 ? 5.514 -0.965 14.660 1.00 46.44 92 TYR A CA 1
ATOM 708 C C . TYR A 1 92 ? 4.020 -1.260 14.855 1.00 46.44 92 TYR A C 1
ATOM 710 O O . TYR A 1 92 ? 3.526 -1.022 15.955 1.00 46.44 92 TYR A O 1
ATOM 718 N N . MET A 1 93 ? 3.274 -1.761 13.856 1.00 41.88 93 MET A N 1
ATOM 719 C CA . MET A 1 93 ? 1.817 -1.936 13.974 1.00 41.88 93 MET A CA 1
ATOM 720 C C . MET A 1 93 ? 1.218 -2.962 12.979 1.00 41.88 93 MET A C 1
ATOM 722 O O . MET A 1 93 ? 1.517 -2.914 11.789 1.00 41.88 93 MET A O 1
ATOM 726 N N . ASN A 1 94 ? 0.272 -3.804 13.428 1.00 48.88 94 ASN A N 1
ATOM 727 C CA . ASN A 1 94 ? -0.598 -4.664 12.591 1.00 48.88 94 ASN A CA 1
ATOM 728 C C . ASN A 1 94 ? -1.534 -3.815 11.694 1.00 48.88 94 ASN A C 1
ATOM 730 O O . ASN A 1 94 ? -2.680 -3.557 12.069 1.00 48.88 94 ASN A O 1
ATOM 734 N N . LYS A 1 95 ? -1.063 -3.316 10.540 1.00 57.91 95 LYS A N 1
ATOM 735 C CA . LYS A 1 95 ? -1.801 -2.324 9.723 1.00 57.91 95 LYS A CA 1
ATOM 736 C C . LYS A 1 95 ? -1.919 -2.679 8.237 1.00 57.91 95 LYS A C 1
ATOM 738 O O . LYS A 1 95 ? -1.171 -3.488 7.706 1.00 57.91 95 LYS A O 1
ATOM 743 N N . ASN A 1 96 ? -2.907 -2.057 7.591 1.00 58.75 96 ASN A N 1
ATOM 744 C CA . ASN A 1 96 ? -3.401 -2.367 6.247 1.00 58.75 96 ASN A CA 1
ATOM 745 C C . ASN A 1 96 ? -2.751 -1.516 5.126 1.00 58.75 96 ASN A C 1
ATOM 747 O O . ASN A 1 96 ? -2.300 -0.394 5.366 1.00 58.75 96 ASN A O 1
ATOM 751 N N . ILE A 1 97 ? -2.784 -1.994 3.874 1.00 62.06 97 ILE A N 1
ATOM 752 C CA . ILE A 1 97 ? -2.366 -1.243 2.668 1.00 62.06 97 ILE A CA 1
ATOM 753 C C . ILE A 1 97 ? -3.578 -0.776 1.853 1.00 62.06 97 ILE A C 1
ATOM 755 O O . ILE A 1 97 ? -4.620 -1.420 1.873 1.00 62.06 97 ILE A O 1
ATOM 759 N N . ARG A 1 98 ? -3.453 0.345 1.127 1.00 61.66 98 ARG A N 1
ATOM 760 C CA . ARG A 1 98 ? -4.459 0.865 0.184 1.00 61.66 98 ARG A CA 1
ATOM 761 C C . ARG A 1 98 ? -3.839 1.273 -1.149 1.00 61.66 98 ARG A C 1
ATOM 763 O O . ARG A 1 98 ? -2.727 1.801 -1.186 1.00 61.66 98 ARG A O 1
ATOM 770 N N . PHE A 1 99 ? -4.600 1.094 -2.222 1.00 56.41 99 PHE A N 1
ATOM 771 C CA . PHE A 1 99 ? -4.306 1.688 -3.525 1.00 56.41 99 PHE A CA 1
ATOM 772 C C . PHE A 1 99 ? -4.963 3.061 -3.631 1.00 56.41 99 PHE A C 1
ATOM 774 O O . PHE A 1 99 ? -6.102 3.233 -3.195 1.00 56.41 99 PHE A O 1
ATOM 781 N N . LEU A 1 100 ? -4.236 4.034 -4.180 1.00 56.47 100 LEU A N 1
ATOM 782 C CA . LEU A 1 100 ? -4.743 5.367 -4.519 1.00 56.47 100 LEU A CA 1
ATOM 783 C C . LEU A 1 100 ? -4.304 5.761 -5.924 1.00 56.47 100 LEU A C 1
ATOM 785 O O . LEU A 1 100 ? -3.199 5.330 -6.317 1.00 56.47 100 LEU A O 1
#

InterPro domains:
  IPR005479 Carbamoyl phosphate synthase, ATP-binding domain [PF02786] (36-84)
  IPR005479 Carbamoyl phosphate synthase, ATP-binding domain [PS00866] (54-68)
  IPR013815 ATP-grasp fold, subdomain 1 [G3DSA:3.30.1490.20] (9-91)
  IPR049076 Acetyl-CoA carboxylase [PTHR45728] (18-85)

Mean predicted aligned error: 12.76 Å

pLDDT: mean 70.93, std 19.48, range [24.11, 95.19]

Secondary structure (DSSP, 8-state):
---PPPTT---S---TT------SS--PPPHHHHHHT-B-SHHHHHHHHHHH-SSEEEEETT--TTTTEEEE-STTTHHHHHHHHHHHHHTT----EEE-